Protein AF-A0A3D4QYW0-F1 (afdb_monomer_lite)

Radius of gyration: 26.3 Å; chains: 1; bounding box: 52×34×71 Å

pLDDT: mean 74.13, std 11.83, range [36.09, 90.06]

Foldseek 3Di:
DDDDFDWDCDPPDTHGDPVCPCVVPDPPVPPDPVVVVVVVVVVVVVVVLVVLLVLLVVLQVVQPPVDFRFLVSSCVSSVHDSVVSQVNQVSNVQ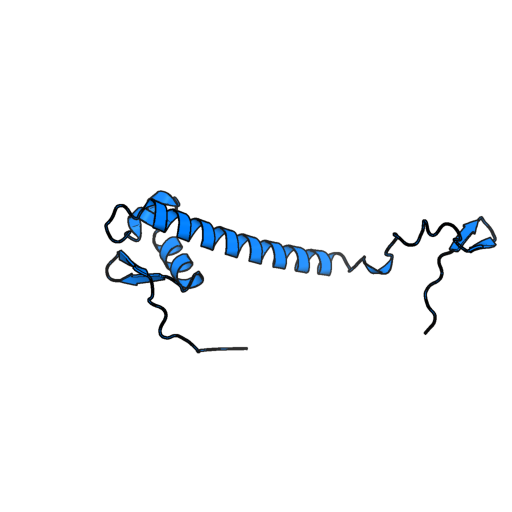WDDDPRGIHGPDPDDDDDDDDD

Structure (mmCIF, N/CA/C/O backbone):
data_AF-A0A3D4QYW0-F1
#
_entry.id   AF-A0A3D4QYW0-F1
#
loop_
_atom_site.group_PDB
_atom_site.id
_atom_site.type_symbol
_atom_site.label_atom_id
_atom_site.label_alt_id
_atom_site.label_comp_id
_atom_site.label_asym_id
_atom_site.label_entity_id
_atom_site.label_seq_id
_atom_site.pdbx_PDB_ins_code
_atom_site.Cartn_x
_atom_site.Cartn_y
_atom_site.Cartn_z
_atom_site.occupancy
_atom_site.B_iso_or_equiv
_atom_site.auth_seq_id
_atom_site.auth_comp_id
_atom_site.auth_asym_id
_atom_site.auth_atom_id
_atom_site.pdbx_PDB_model_num
ATOM 1 N N . LYS A 1 1 ? 34.681 -12.673 -18.145 1.00 64.06 1 LYS A N 1
ATOM 2 C CA . LYS A 1 1 ? 33.303 -12.452 -18.655 1.00 64.06 1 LYS A CA 1
ATOM 3 C C . LYS A 1 1 ? 33.356 -11.238 -19.571 1.00 64.06 1 LYS A C 1
ATOM 5 O O . LYS A 1 1 ? 33.939 -10.248 -19.151 1.00 64.06 1 LYS A O 1
ATOM 10 N N . PHE A 1 2 ? 32.860 -11.339 -20.802 1.00 72.50 2 PHE A N 1
ATOM 11 C CA . PHE A 1 2 ? 32.865 -10.219 -21.749 1.00 72.50 2 PHE A CA 1
ATOM 12 C C . PHE A 1 2 ? 31.660 -9.316 -21.495 1.00 72.50 2 PHE A C 1
ATOM 14 O O . PHE A 1 2 ? 30.598 -9.808 -21.109 1.00 72.50 2 PHE A O 1
ATOM 21 N N 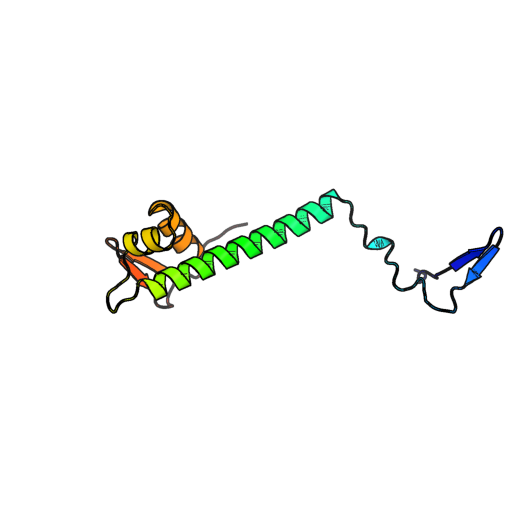. ALA A 1 3 ? 31.844 -8.007 -21.668 1.00 74.38 3 ALA A N 1
ATOM 22 C CA . ALA A 1 3 ? 30.724 -7.081 -21.677 1.00 74.38 3 ALA A CA 1
ATOM 23 C C . ALA A 1 3 ? 29.870 -7.354 -22.929 1.00 74.38 3 ALA A C 1
ATOM 25 O O . ALA A 1 3 ? 30.442 -7.592 -23.996 1.00 74.38 3 ALA A O 1
ATOM 26 N N . PRO A 1 4 ? 28.533 -7.365 -22.813 1.00 79.81 4 PRO A N 1
ATOM 27 C CA . PRO A 1 4 ? 27.668 -7.503 -23.975 1.00 79.81 4 PRO A CA 1
ATOM 28 C C . PRO A 1 4 ? 27.895 -6.324 -24.930 1.00 79.81 4 PRO A C 1
ATOM 30 O O . PRO A 1 4 ? 28.022 -5.180 -24.492 1.00 79.81 4 PRO A O 1
ATOM 33 N N . VAL A 1 5 ? 27.975 -6.621 -26.227 1.00 82.94 5 VAL A N 1
ATOM 34 C CA . VAL A 1 5 ? 28.140 -5.626 -27.292 1.00 82.94 5 VAL A CA 1
ATOM 35 C C . VAL A 1 5 ? 26.855 -5.584 -28.104 1.00 82.94 5 VAL A C 1
ATOM 37 O O . VAL A 1 5 ? 26.335 -6.626 -28.497 1.00 82.94 5 VAL A O 1
ATOM 40 N N . ASN A 1 6 ? 26.358 -4.376 -28.353 1.00 87.38 6 ASN A N 1
ATOM 41 C CA . ASN A 1 6 ? 25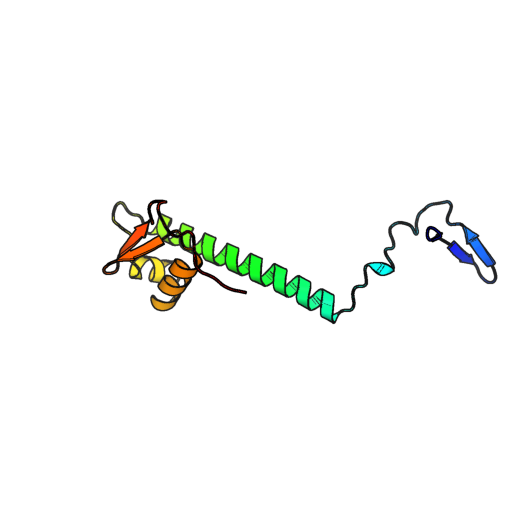.173 -4.159 -29.168 1.00 87.38 6 ASN A CA 1
ATOM 42 C C . ASN A 1 6 ? 25.532 -4.225 -30.656 1.00 87.38 6 ASN A C 1
ATOM 44 O O . ASN A 1 6 ? 26.498 -3.597 -31.096 1.00 87.38 6 ASN A O 1
ATOM 48 N N . LEU A 1 7 ? 24.745 -4.982 -31.420 1.00 89.31 7 LEU A N 1
ATOM 49 C CA . LEU A 1 7 ? 24.944 -5.205 -32.849 1.00 89.31 7 LEU A CA 1
ATOM 50 C C . LEU A 1 7 ? 23.626 -4.976 -33.596 1.00 89.31 7 LEU A C 1
ATOM 52 O O . LEU A 1 7 ? 22.591 -5.518 -33.209 1.00 89.31 7 LEU A O 1
ATOM 56 N N . TRP A 1 8 ? 23.682 -4.223 -34.689 1.00 89.25 8 TRP A N 1
ATOM 57 C CA . TRP A 1 8 ? 22.633 -4.169 -35.698 1.00 89.25 8 TRP A CA 1
ATOM 58 C C . TRP A 1 8 ? 22.718 -5.396 -36.598 1.00 89.25 8 TRP A C 1
ATOM 60 O O . TRP A 1 8 ? 23.800 -5.765 -37.061 1.00 89.25 8 TRP A O 1
ATOM 70 N N . PHE A 1 9 ? 21.572 -6.023 -36.851 1.00 89.25 9 PHE A N 1
ATOM 71 C CA . PHE A 1 9 ? 21.465 -7.105 -37.818 1.00 89.25 9 PHE A CA 1
ATOM 72 C C . PHE A 1 9 ? 21.097 -6.529 -39.186 1.00 89.25 9 PHE A C 1
ATOM 74 O O . PHE A 1 9 ? 19.965 -6.091 -39.386 1.00 89.25 9 PHE A O 1
ATOM 81 N N . ASP A 1 10 ? 22.055 -6.538 -40.109 1.00 88.69 10 ASP A N 1
ATOM 82 C CA . ASP A 1 10 ? 21.883 -6.115 -41.497 1.00 88.69 10 ASP A CA 1
ATOM 83 C C . ASP A 1 10 ? 22.253 -7.293 -42.399 1.00 88.69 10 ASP A C 1
ATOM 85 O O . ASP A 1 10 ? 23.426 -7.546 -42.679 1.00 88.69 10 ASP A O 1
ATOM 89 N N . TYR A 1 11 ? 21.248 -8.105 -42.744 1.00 86.19 11 TYR A N 1
ATOM 90 C CA . TYR A 1 11 ? 21.457 -9.426 -43.334 1.00 86.19 11 TYR A CA 1
ATOM 91 C C . TYR A 1 11 ? 22.446 -9.386 -44.516 1.00 86.19 11 TYR A C 1
ATOM 93 O O . TYR A 1 11 ? 22.244 -8.612 -45.452 1.00 86.19 11 TYR A O 1
ATOM 101 N N . PRO A 1 12 ? 23.458 -10.278 -44.557 1.00 90.06 12 PRO A N 1
ATOM 102 C CA . PRO A 1 12 ? 23.767 -11.366 -43.616 1.00 90.06 12 PRO A CA 1
ATOM 103 C C . PRO A 1 12 ? 24.795 -10.994 -42.523 1.00 90.06 12 PRO A C 1
ATOM 105 O O . PRO A 1 12 ? 25.324 -11.881 -41.849 1.00 90.06 12 PRO A O 1
ATOM 108 N N . VAL A 1 13 ? 25.130 -9.712 -42.369 1.00 89.62 13 VAL A N 1
ATOM 109 C CA . VAL A 1 13 ? 26.230 -9.211 -41.531 1.00 89.62 13 VAL A CA 1
ATOM 110 C C . VAL A 1 13 ? 25.700 -8.581 -40.235 1.00 89.62 13 VAL A C 1
ATOM 112 O O . VAL A 1 13 ? 24.568 -8.117 -40.139 1.00 89.62 13 VAL A O 1
ATOM 115 N N . HIS A 1 14 ? 26.533 -8.590 -39.196 1.00 89.31 14 HIS A N 1
ATOM 116 C CA . HIS A 1 14 ? 26.272 -7.865 -37.955 1.00 89.31 14 HIS A CA 1
ATOM 117 C C . HIS A 1 14 ? 27.206 -6.659 -37.874 1.00 89.31 14 HIS A C 1
ATOM 119 O O . HIS A 1 14 ? 28.418 -6.808 -38.039 1.00 89.31 14 HIS A O 1
ATOM 125 N N . ILE A 1 15 ? 26.646 -5.481 -37.611 1.00 89.75 15 ILE A N 1
ATOM 126 C CA . ILE A 1 15 ? 27.376 -4.210 -37.542 1.00 89.75 15 ILE A CA 1
ATOM 127 C C . ILE A 1 15 ? 27.323 -3.701 -36.102 1.00 89.75 15 ILE A C 1
ATOM 129 O O . ILE A 1 15 ? 26.286 -3.797 -35.454 1.00 89.75 15 ILE A O 1
ATOM 133 N N . ALA A 1 16 ? 28.427 -3.171 -35.575 1.00 88.62 16 ALA A N 1
ATOM 134 C CA . ALA A 1 16 ? 28.441 -2.586 -34.236 1.00 88.62 16 ALA A CA 1
ATOM 135 C C . ALA A 1 16 ? 27.478 -1.395 -34.130 1.00 88.62 16 ALA A C 1
ATOM 137 O O . ALA A 1 16 ? 27.407 -0.556 -35.025 1.00 88.62 16 ALA A O 1
ATOM 138 N N . ASP A 1 17 ? 26.740 -1.310 -33.022 1.00 86.12 17 ASP A N 1
ATOM 139 C CA . ASP A 1 17 ? 25.909 -0.141 -32.740 1.00 86.12 17 ASP A CA 1
ATOM 140 C C . ASP A 1 17 ? 26.768 1.033 -32.247 1.00 86.12 17 ASP A C 1
ATOM 142 O O . ASP A 1 17 ? 27.013 1.196 -31.050 1.00 86.12 17 ASP A O 1
ATOM 146 N N . GLU A 1 18 ? 27.226 1.862 -33.184 1.00 84.31 18 GLU A N 1
ATOM 147 C CA . GLU A 1 18 ? 27.988 3.084 -32.889 1.00 84.31 18 GLU A CA 1
ATOM 148 C C . GLU A 1 18 ? 27.109 4.192 -32.291 1.00 84.31 18 GLU A C 1
ATOM 150 O O . GLU A 1 18 ? 27.571 4.990 -31.475 1.00 84.31 18 GLU A O 1
ATOM 155 N N . SER A 1 19 ? 25.825 4.218 -32.661 1.00 83.75 19 SER A N 1
ATOM 156 C CA . SER A 1 19 ? 24.867 5.228 -32.202 1.00 83.75 19 SER A CA 1
ATOM 157 C C . SER A 1 19 ? 24.493 5.062 -30.727 1.00 83.75 19 SER A C 1
ATOM 159 O O . SER A 1 19 ? 24.134 6.028 -30.054 1.00 83.75 19 SER A O 1
ATOM 161 N N . GLY A 1 20 ? 24.588 3.832 -30.212 1.00 80.31 20 GLY A N 1
ATOM 162 C CA . GLY A 1 20 ? 24.133 3.476 -28.875 1.00 80.31 20 GLY A CA 1
ATOM 163 C C . GLY A 1 20 ? 22.612 3.397 -28.739 1.00 80.31 20 GLY A C 1
ATOM 164 O O . GLY A 1 20 ? 22.135 3.272 -27.614 1.00 80.31 20 GLY A O 1
ATOM 165 N N . ALA A 1 21 ? 21.853 3.449 -29.837 1.00 83.12 21 ALA A N 1
ATOM 166 C CA . ALA A 1 21 ? 20.394 3.374 -29.820 1.00 83.12 21 ALA A CA 1
ATOM 167 C C . ALA A 1 21 ? 19.860 2.049 -29.241 1.00 83.12 21 ALA A C 1
ATOM 169 O O . ALA A 1 21 ? 18.734 2.001 -28.752 1.00 83.12 21 ALA A O 1
ATOM 170 N N . LEU A 1 22 ? 20.666 0.981 -29.233 1.00 78.94 22 LEU A N 1
ATOM 171 C CA . LEU A 1 22 ? 20.302 -0.299 -28.620 1.00 78.94 22 LEU A CA 1
ATOM 172 C C . LEU A 1 22 ? 20.655 -0.378 -27.123 1.00 78.94 22 LEU A C 1
ATOM 174 O O . LEU A 1 22 ? 20.371 -1.389 -26.487 1.00 78.94 22 LEU A O 1
ATOM 178 N N . LYS A 1 23 ? 21.286 0.648 -26.529 1.00 76.81 23 LYS A N 1
ATOM 179 C CA . LYS A 1 23 ? 21.693 0.633 -25.105 1.00 76.81 23 LYS A CA 1
ATOM 180 C C . LYS A 1 23 ? 20.519 0.730 -24.134 1.00 76.81 23 LYS A C 1
ATOM 182 O O . LYS A 1 23 ? 20.610 0.197 -23.031 1.00 76.81 23 LYS A O 1
ATOM 187 N N . ASP A 1 24 ? 19.433 1.377 -24.545 1.00 74.19 24 ASP A N 1
ATOM 188 C CA . ASP A 1 24 ? 18.231 1.533 -23.716 1.00 74.19 24 ASP A CA 1
ATOM 189 C C . ASP A 1 24 ? 17.378 0.256 -23.676 1.00 74.19 24 ASP A C 1
ATOM 191 O O . ASP A 1 24 ? 16.481 0.110 -22.843 1.00 74.19 24 ASP A O 1
ATOM 195 N N . ILE A 1 25 ? 17.667 -0.697 -24.563 1.00 72.62 25 ILE A N 1
ATOM 196 C CA . ILE A 1 25 ? 16.993 -1.986 -24.605 1.00 72.62 25 ILE A CA 1
ATOM 197 C C . ILE A 1 25 ? 17.638 -2.875 -23.541 1.00 72.62 25 ILE A C 1
ATOM 199 O O . ILE A 1 25 ? 18.808 -3.235 -23.627 1.00 72.62 25 ILE A O 1
ATOM 203 N N . GLN A 1 26 ? 16.863 -3.231 -22.520 1.00 68.62 26 GLN A N 1
ATOM 204 C CA . GLN A 1 26 ? 17.267 -4.160 -21.466 1.00 68.62 26 GLN A CA 1
ATOM 205 C C . GLN A 1 26 ? 16.691 -5.557 -21.773 1.00 68.62 26 GLN A C 1
ATOM 207 O O . GLN A 1 26 ? 15.583 -5.860 -21.323 1.00 68.62 26 GLN A O 1
ATOM 212 N N . PRO A 1 27 ? 17.396 -6.429 -22.524 1.00 63.62 27 PRO A N 1
ATOM 213 C CA . PRO A 1 27 ? 16.890 -7.768 -22.846 1.00 63.62 27 PRO A CA 1
ATOM 214 C C . PRO A 1 27 ? 16.728 -8.654 -21.597 1.00 63.62 27 PRO A C 1
ATOM 216 O O . PRO A 1 27 ? 15.857 -9.516 -21.558 1.00 63.62 27 PRO A O 1
ATOM 219 N N . GLU A 1 28 ? 17.513 -8.400 -20.545 1.00 58.62 28 GLU A N 1
ATOM 220 C CA . GLU A 1 28 ? 17.515 -9.180 -19.297 1.00 58.62 28 GLU A CA 1
ATOM 221 C C . GLU A 1 28 ? 16.498 -8.685 -18.246 1.00 58.62 28 GLU A C 1
ATOM 223 O O . GLU A 1 28 ? 16.228 -9.387 -17.270 1.00 58.62 28 GLU A O 1
ATOM 228 N N . ASP A 1 29 ? 15.888 -7.501 -18.416 1.00 58.62 29 ASP A N 1
ATOM 229 C CA . ASP A 1 29 ? 14.858 -7.004 -17.478 1.00 58.62 29 ASP A CA 1
ATOM 230 C C . ASP A 1 29 ? 13.498 -7.692 -17.666 1.00 58.62 29 ASP A C 1
ATOM 232 O O . ASP A 1 29 ? 12.532 -7.460 -16.917 1.00 58.62 29 ASP A O 1
ATOM 236 N N . GLU A 1 30 ? 13.404 -8.619 -18.619 1.00 61.72 30 GLU A N 1
ATOM 237 C CA . GLU A 1 30 ? 12.268 -9.509 -18.743 1.00 61.72 30 GLU A CA 1
ATOM 238 C C . GLU A 1 30 ? 12.317 -10.651 -17.724 1.00 61.72 30 GLU A C 1
ATOM 240 O O . GLU A 1 30 ? 12.244 -11.831 -18.052 1.00 61.72 30 GLU A O 1
ATOM 245 N N . ARG A 1 31 ? 12.355 -10.286 -16.430 1.00 66.19 31 ARG A N 1
ATOM 246 C CA . ARG A 1 31 ? 11.983 -11.212 -15.352 1.00 66.19 31 ARG A CA 1
ATOM 247 C C . ARG A 1 31 ? 10.712 -11.953 -15.773 1.00 66.19 31 ARG A C 1
ATOM 249 O O . ARG A 1 31 ? 9.773 -11.296 -16.246 1.00 66.19 31 ARG A O 1
ATOM 256 N N . PRO A 1 32 ? 10.646 -13.279 -15.594 1.00 72.19 32 PRO A N 1
ATOM 257 C CA . PRO A 1 32 ? 9.534 -14.054 -16.105 1.00 72.19 32 PRO A CA 1
ATOM 258 C C . PRO A 1 32 ? 8.204 -13.517 -15.538 1.00 72.19 32 PRO A C 1
ATOM 260 O O . PRO A 1 32 ? 8.169 -13.058 -14.386 1.00 72.19 32 PRO A O 1
ATOM 263 N N . PRO A 1 33 ? 7.100 -13.543 -16.311 1.00 67.06 33 PRO A N 1
ATOM 264 C CA . PRO A 1 33 ? 5.839 -12.890 -15.941 1.00 67.06 33 PRO A CA 1
ATOM 265 C C . PRO A 1 33 ? 5.327 -13.223 -14.529 1.00 67.06 33 PRO A C 1
ATOM 267 O O . PRO A 1 33 ? 4.814 -12.344 -13.833 1.00 67.06 33 PRO A O 1
ATOM 270 N N . TRP A 1 34 ? 5.542 -14.457 -14.057 1.00 69.38 34 TRP A N 1
ATOM 271 C CA . TRP A 1 34 ? 5.165 -14.898 -12.709 1.00 69.38 34 TRP A CA 1
ATOM 272 C C . TRP A 1 34 ? 5.928 -14.1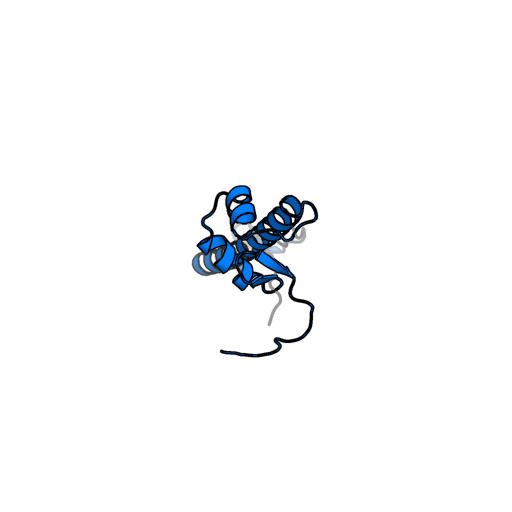58 -11.593 1.00 69.38 34 TRP A C 1
ATOM 274 O O . TRP A 1 34 ? 5.357 -13.839 -10.548 1.00 69.38 34 TRP A O 1
ATOM 284 N N . GLN A 1 35 ? 7.192 -13.795 -11.825 1.00 73.44 35 GLN A N 1
ATOM 285 C CA . GLN A 1 35 ? 8.021 -13.060 -10.868 1.00 73.44 35 GLN A CA 1
ATOM 286 C C . GLN A 1 35 ? 7.706 -11.557 -10.883 1.00 73.44 35 GLN A C 1
ATOM 288 O O . GLN A 1 35 ? 7.685 -10.909 -9.832 1.00 73.44 35 GLN A O 1
ATOM 293 N N . LYS A 1 36 ? 7.381 -11.003 -12.062 1.00 67.62 36 LYS A N 1
ATOM 294 C CA . LYS A 1 36 ? 6.873 -9.625 -12.197 1.00 67.62 36 LYS A CA 1
ATOM 295 C C . LYS A 1 36 ? 5.536 -9.449 -11.469 1.00 67.62 36 LYS A C 1
ATOM 297 O O . LYS A 1 36 ? 5.361 -8.457 -10.760 1.00 67.62 36 LYS A O 1
ATOM 302 N N . GLY A 1 37 ? 4.622 -10.416 -11.591 1.00 65.94 37 GLY A N 1
ATOM 303 C CA . GLY A 1 37 ? 3.336 -10.419 -10.883 1.00 65.94 37 GLY A CA 1
ATOM 304 C C . GLY A 1 37 ? 3.499 -10.435 -9.361 1.00 65.94 37 GLY A C 1
ATOM 305 O O . GLY A 1 37 ? 2.908 -9.607 -8.667 1.00 65.94 37 GLY A O 1
ATOM 306 N N . ALA A 1 38 ? 4.374 -11.299 -8.838 1.00 69.00 38 ALA A N 1
ATOM 307 C CA . ALA A 1 38 ? 4.660 -11.369 -7.404 1.00 69.00 38 ALA A CA 1
ATOM 308 C C . ALA A 1 38 ? 5.256 -10.059 -6.849 1.00 69.00 38 ALA A C 1
ATOM 310 O O . ALA A 1 38 ? 4.832 -9.577 -5.796 1.00 69.00 38 ALA A O 1
ATOM 311 N N . ALA A 1 39 ? 6.193 -9.439 -7.576 1.00 67.75 39 ALA A N 1
ATOM 312 C CA . ALA A 1 39 ? 6.790 -8.165 -7.176 1.00 67.75 39 ALA A CA 1
ATOM 313 C C . ALA A 1 39 ? 5.770 -7.009 -7.180 1.00 67.75 39 ALA A C 1
ATOM 315 O O . ALA A 1 39 ? 5.716 -6.231 -6.223 1.00 67.75 39 ALA A O 1
ATOM 316 N N . LYS A 1 40 ? 4.920 -6.924 -8.215 1.00 65.56 40 LYS A N 1
ATOM 317 C CA . LYS A 1 40 ? 3.837 -5.926 -8.294 1.00 65.56 40 LYS A CA 1
ATOM 318 C C . LYS A 1 40 ? 2.804 -6.120 -7.182 1.00 65.56 40 LYS A C 1
ATOM 320 O O . LYS A 1 40 ? 2.429 -5.143 -6.536 1.00 65.56 40 LYS A O 1
ATOM 325 N N . ASN A 1 41 ? 2.413 -7.362 -6.894 1.00 66.06 41 ASN A N 1
ATOM 326 C CA . ASN A 1 41 ? 1.491 -7.672 -5.800 1.00 66.06 41 ASN A CA 1
ATOM 327 C C . ASN A 1 41 ? 2.072 -7.297 -4.435 1.00 66.06 41 ASN A C 1
ATOM 329 O O . ASN A 1 41 ? 1.364 -6.714 -3.618 1.00 66.06 41 ASN A O 1
ATOM 333 N N . LYS A 1 42 ? 3.364 -7.557 -4.195 1.00 69.62 42 LYS A N 1
ATOM 334 C CA . LYS A 1 42 ? 4.030 -7.174 -2.941 1.00 69.62 42 LYS A CA 1
ATOM 335 C C . LYS A 1 42 ? 4.079 -5.655 -2.754 1.00 69.62 42 LYS A C 1
ATOM 337 O O . LYS A 1 42 ? 3.819 -5.179 -1.650 1.00 69.62 42 LYS A O 1
ATOM 342 N N . LYS A 1 43 ? 4.361 -4.898 -3.821 1.00 68.19 43 LYS A N 1
ATOM 343 C CA . LYS A 1 43 ? 4.323 -3.425 -3.797 1.00 68.19 43 LYS A CA 1
ATOM 344 C C . LYS A 1 43 ? 2.904 -2.923 -3.508 1.00 68.19 43 LYS A C 1
ATOM 346 O O . LYS A 1 43 ? 2.692 -2.228 -2.525 1.00 68.19 43 LYS A O 1
ATOM 351 N N . SER A 1 44 ? 1.924 -3.430 -4.249 1.00 72.25 44 SER A N 1
ATOM 352 C CA . SER A 1 44 ? 0.512 -3.088 -4.074 1.00 72.25 44 SER A CA 1
ATOM 353 C C . SER A 1 44 ? -0.041 -3.464 -2.688 1.00 72.25 44 SER A C 1
ATOM 355 O O . SER A 1 44 ? -0.885 -2.761 -2.141 1.00 72.25 44 SER A O 1
ATOM 357 N N . ALA A 1 45 ? 0.432 -4.550 -2.072 1.00 71.00 45 ALA A N 1
ATOM 358 C CA . ALA A 1 45 ? 0.059 -4.912 -0.705 1.00 71.00 45 ALA A CA 1
ATOM 359 C C . ALA A 1 45 ? 0.642 -3.945 0.337 1.00 71.00 45 ALA A C 1
ATOM 361 O O . ALA A 1 45 ? -0.036 -3.625 1.313 1.00 71.00 45 ALA A O 1
ATOM 362 N N . LYS A 1 46 ? 1.879 -3.472 0.136 1.00 75.25 46 LYS A N 1
ATOM 363 C CA . LYS A 1 46 ? 2.507 -2.465 1.001 1.00 75.25 46 LYS A CA 1
ATOM 364 C C . LYS A 1 46 ? 1.797 -1.116 0.884 1.00 75.25 46 LYS A C 1
ATOM 366 O O . LYS A 1 46 ? 1.518 -0.506 1.911 1.00 75.25 46 LYS A O 1
ATOM 371 N N . ASP A 1 47 ? 1.454 -0.710 -0.334 1.00 77.62 47 ASP A N 1
ATOM 372 C CA . ASP A 1 47 ? 0.765 0.557 -0.596 1.00 77.62 47 ASP A CA 1
ATOM 373 C C . ASP A 1 47 ? -0.627 0.558 0.058 1.00 77.62 47 ASP A C 1
ATOM 375 O O . ASP A 1 47 ? -0.927 1.435 0.862 1.00 77.62 47 ASP A O 1
ATOM 379 N N . ARG A 1 48 ? -1.409 -0.522 -0.111 1.00 78.81 48 ARG A N 1
ATOM 380 C CA . ARG A 1 48 ? -2.701 -0.685 0.588 1.00 78.81 48 ARG A CA 1
ATOM 381 C C . ARG A 1 48 ? -2.574 -0.665 2.113 1.00 78.81 48 ARG A C 1
ATOM 383 O O . ARG A 1 48 ? -3.487 -0.214 2.796 1.00 78.81 48 ARG A O 1
ATOM 390 N N . LYS A 1 49 ? -1.480 -1.190 2.677 1.00 79.44 49 LYS A N 1
ATOM 391 C CA . LYS A 1 49 ? -1.226 -1.111 4.127 1.00 79.44 49 LYS A CA 1
ATOM 392 C C . LYS A 1 49 ? -0.957 0.323 4.573 1.00 79.44 49 LYS A C 1
ATOM 394 O O . LYS A 1 49 ? -1.450 0.715 5.623 1.00 79.44 49 LYS A O 1
ATOM 399 N N . ALA A 1 50 ? -0.193 1.085 3.794 1.00 79.38 50 ALA A N 1
ATOM 400 C CA . ALA A 1 50 ? 0.079 2.488 4.083 1.00 79.38 50 ALA A CA 1
ATOM 401 C C . ALA A 1 50 ? -1.200 3.335 3.995 1.00 79.38 50 ALA A C 1
ATOM 403 O O . ALA A 1 50 ? -1.492 4.074 4.928 1.00 79.38 50 ALA A O 1
ATOM 404 N N . GLU A 1 51 ? -2.008 3.143 2.949 1.00 81.69 51 GLU A N 1
ATOM 405 C CA . GLU A 1 51 ? -3.302 3.820 2.780 1.00 81.69 51 GLU A CA 1
ATOM 406 C C . GLU A 1 51 ? -4.245 3.550 3.958 1.00 81.69 51 GLU A C 1
ATOM 408 O O . GLU A 1 51 ? -4.834 4.478 4.504 1.00 81.69 51 GLU A O 1
ATOM 413 N N . ARG A 1 52 ? -4.343 2.295 4.424 1.00 81.06 52 ARG A N 1
ATOM 414 C CA . ARG A 1 52 ? -5.168 1.958 5.598 1.00 81.06 52 ARG A CA 1
ATOM 415 C C . ARG A 1 52 ? -4.693 2.632 6.883 1.00 81.06 52 ARG A C 1
ATOM 417 O O . ARG A 1 52 ? -5.528 2.944 7.726 1.00 81.06 52 ARG A O 1
ATOM 424 N N . LYS A 1 53 ? -3.379 2.809 7.051 1.00 80.31 53 LYS A N 1
ATOM 425 C CA . LYS A 1 53 ? -2.803 3.499 8.215 1.00 80.31 53 LYS A CA 1
ATOM 426 C C . LYS A 1 53 ? -3.088 4.996 8.161 1.00 80.31 53 LYS A C 1
ATOM 428 O O . LYS A 1 53 ? -3.547 5.533 9.158 1.00 80.31 53 LYS A O 1
ATOM 433 N N . ALA A 1 54 ? -2.897 5.618 6.999 1.00 82.62 54 ALA A N 1
ATOM 434 C CA . ALA A 1 54 ? -3.207 7.030 6.790 1.00 82.62 54 ALA A CA 1
ATOM 435 C C . ALA A 1 54 ? -4.701 7.322 7.010 1.00 82.62 54 ALA A C 1
ATOM 437 O O . ALA A 1 54 ? -5.041 8.228 7.759 1.00 82.62 54 ALA A O 1
ATOM 438 N N . ALA A 1 55 ? -5.590 6.489 6.457 1.00 83.75 55 ALA A N 1
ATOM 439 C CA . ALA A 1 55 ? -7.032 6.635 6.651 1.00 83.75 55 ALA A CA 1
ATOM 440 C C . ALA A 1 55 ? -7.452 6.488 8.127 1.00 83.75 55 ALA A C 1
ATOM 442 O O . ALA A 1 55 ? -8.398 7.130 8.569 1.00 83.75 55 ALA A O 1
ATOM 443 N N . LEU A 1 56 ? -6.763 5.638 8.901 1.00 81.12 56 LEU A N 1
ATOM 444 C CA . LEU A 1 56 ? -7.009 5.517 10.339 1.00 81.12 56 LEU A CA 1
ATOM 445 C C . LEU A 1 56 ? -6.572 6.781 11.093 1.00 81.12 56 LEU A C 1
ATOM 447 O O . LEU A 1 56 ? -7.304 7.237 11.963 1.00 81.12 56 LEU A O 1
ATOM 451 N N . GLU A 1 57 ? -5.403 7.336 10.772 1.00 81.19 57 GLU A N 1
ATOM 452 C CA . GLU A 1 57 ? -4.906 8.577 11.383 1.00 81.19 57 GLU A CA 1
ATOM 453 C C . GLU A 1 57 ? -5.837 9.759 11.093 1.00 81.19 57 GLU A C 1
ATOM 455 O O . GLU A 1 57 ? -6.217 10.468 12.021 1.00 81.19 57 GLU A O 1
ATOM 460 N N . GLU A 1 58 ? -6.272 9.906 9.839 1.00 84.19 58 GLU A N 1
ATOM 461 C CA . GLU A 1 58 ? -7.228 10.935 9.417 1.00 84.19 58 GLU A CA 1
ATOM 462 C C . GLU A 1 58 ? -8.570 10.795 10.144 1.00 84.19 58 GLU A C 1
ATOM 464 O O . GLU A 1 58 ? -9.111 11.777 10.641 1.00 84.19 58 GLU A O 1
ATOM 469 N N . ALA A 1 59 ? -9.084 9.570 10.280 1.00 82.50 59 ALA A N 1
ATOM 470 C CA . ALA A 1 59 ? -10.325 9.325 11.008 1.00 82.50 59 ALA A CA 1
ATOM 471 C C . ALA A 1 59 ? -10.205 9.647 12.504 1.00 82.50 59 ALA A C 1
ATOM 473 O O . ALA A 1 59 ? -11.142 10.181 13.098 1.00 82.50 59 ALA A O 1
ATOM 474 N N . ILE A 1 60 ? -9.059 9.338 13.118 1.00 78.69 60 ILE A N 1
ATOM 475 C CA . ILE A 1 60 ? -8.778 9.667 14.521 1.00 78.69 60 ILE A CA 1
ATOM 476 C C . ILE A 1 60 ? -8.679 11.184 14.700 1.00 78.69 60 ILE A C 1
ATOM 478 O O . ILE A 1 60 ? -9.239 11.709 15.657 1.00 78.69 60 ILE A O 1
ATOM 482 N N . GLU A 1 61 ? -8.007 11.893 13.792 1.00 79.44 61 GLU A N 1
ATOM 483 C CA . GLU A 1 61 ? -7.897 13.356 13.826 1.00 79.44 61 GLU A CA 1
ATOM 484 C C . GLU A 1 61 ? -9.253 14.032 13.587 1.00 79.44 61 GLU A C 1
ATOM 486 O O . GLU A 1 61 ? -9.634 14.922 14.344 1.00 79.44 61 GLU A O 1
ATOM 491 N N . GLY A 1 62 ? -10.021 13.556 12.606 1.00 76.94 62 GLY A N 1
ATOM 492 C CA . GLY A 1 62 ? -11.361 14.053 12.298 1.00 76.94 62 GLY A CA 1
ATOM 493 C C . GLY A 1 62 ? -12.399 13.758 13.382 1.00 76.94 62 GLY A C 1
ATOM 494 O O . GLY A 1 62 ? -13.380 14.486 13.480 1.00 76.94 62 GLY A O 1
ATOM 495 N N . SER A 1 63 ? -12.178 12.731 14.208 1.00 75.25 63 SER A N 1
ATOM 496 C CA . SER A 1 63 ? -13.037 12.398 15.357 1.00 75.25 63 SER A CA 1
ATOM 497 C C . SER A 1 63 ? -12.554 13.031 16.669 1.00 75.25 63 SER A C 1
ATOM 499 O O . SER A 1 63 ? -13.239 12.941 17.686 1.00 75.25 63 SER A O 1
ATOM 501 N N . ASN A 1 64 ? -11.383 13.675 16.678 1.00 70.00 64 ASN A N 1
ATOM 502 C CA . ASN A 1 64 ? -10.816 14.310 17.863 1.00 70.00 64 ASN A CA 1
ATOM 503 C C . ASN A 1 64 ? -11.394 15.722 18.050 1.00 70.00 64 ASN A C 1
ATOM 505 O O . ASN A 1 64 ? -10.745 16.728 17.764 1.00 70.00 64 ASN A O 1
ATOM 509 N N . PHE A 1 65 ? -12.622 15.803 18.562 1.00 67.00 65 PHE A N 1
ATOM 510 C CA . PHE A 1 65 ? -13.306 17.066 18.878 1.00 67.00 65 PHE A CA 1
ATOM 511 C C . PHE A 1 65 ? -12.989 17.596 20.293 1.00 67.00 65 PHE A C 1
ATOM 513 O O . PHE A 1 65 ? -13.811 18.267 20.911 1.00 67.00 65 PHE A O 1
ATOM 520 N N . GLY A 1 66 ? -11.795 17.303 20.822 1.00 60.66 66 GLY A N 1
ATOM 521 C CA . GLY A 1 66 ? -11.382 17.689 22.179 1.00 60.66 66 GLY A CA 1
ATOM 522 C C . GLY A 1 66 ? -11.686 16.646 23.263 1.00 60.66 66 GLY A C 1
ATOM 523 O O . GLY A 1 66 ? -11.246 16.817 24.398 1.00 60.66 66 GLY A O 1
ATOM 524 N N . GLU A 1 67 ? -12.361 15.551 22.904 1.00 62.53 67 GLU A N 1
ATOM 525 C CA . GLU A 1 67 ? -12.540 14.342 23.716 1.00 62.53 67 GLU A CA 1
ATOM 526 C C . GLU A 1 67 ? -11.848 13.142 23.047 1.00 62.53 67 GLU A C 1
ATOM 528 O O . GLU A 1 67 ? -11.532 13.172 21.856 1.00 62.53 67 GLU A O 1
ATOM 533 N N . MET A 1 68 ? -11.570 12.085 23.819 1.00 65.12 68 MET A N 1
ATOM 534 C CA . MET A 1 68 ? -10.933 10.870 23.300 1.00 65.12 68 MET A CA 1
ATOM 535 C C . MET A 1 68 ? -11.832 10.226 22.229 1.00 65.12 68 MET A C 1
ATOM 537 O O . MET A 1 68 ? -12.977 9.905 22.540 1.00 65.12 68 MET A O 1
ATOM 541 N N . PRO A 1 69 ? -11.343 10.004 20.992 1.00 75.25 69 PRO A N 1
ATOM 542 C CA . PRO A 1 69 ? -12.171 9.449 19.928 1.00 75.25 69 PRO A CA 1
ATOM 543 C C . PRO A 1 69 ? -12.584 8.014 20.272 1.00 75.25 69 PRO A C 1
ATOM 545 O O . PRO A 1 69 ? -11.736 7.178 20.610 1.00 75.25 69 PRO A O 1
ATOM 548 N N . THR A 1 70 ? -13.881 7.711 20.187 1.00 80.56 70 THR A N 1
ATOM 549 C CA . THR A 1 70 ? -14.369 6.351 20.435 1.00 80.56 70 THR A CA 1
ATOM 550 C C . THR A 1 70 ? -14.118 5.455 19.220 1.00 80.56 70 THR A C 1
ATOM 552 O O . THR A 1 70 ? -14.018 5.906 18.075 1.00 80.56 70 THR A O 1
ATOM 555 N N . VAL A 1 71 ? -14.064 4.138 19.441 1.00 79.56 71 VAL A N 1
ATOM 556 C CA . VAL A 1 71 ? -13.984 3.154 18.342 1.00 79.56 71 VAL A CA 1
ATOM 557 C C . VAL A 1 71 ? -15.196 3.260 17.407 1.00 79.56 71 VAL A C 1
ATOM 559 O O . VAL A 1 71 ? -15.084 2.949 16.220 1.00 79.56 71 VAL A O 1
ATOM 562 N N . LYS A 1 72 ? -16.342 3.704 17.934 1.00 81.44 72 LYS A N 1
ATOM 563 C CA . LYS A 1 72 ? -17.585 3.858 17.183 1.00 81.44 72 LYS A CA 1
ATOM 564 C C . LYS A 1 72 ? -17.542 5.072 16.253 1.00 81.44 72 LYS A C 1
ATOM 566 O O . LYS A 1 72 ? -17.874 4.920 15.084 1.00 81.44 72 LYS A O 1
ATOM 571 N N . ASP A 1 73 ? -17.049 6.214 16.722 1.00 80.25 73 ASP A N 1
ATOM 572 C CA . ASP A 1 73 ? -16.948 7.428 15.895 1.00 80.25 73 ASP A CA 1
ATOM 573 C C . ASP A 1 73 ? -15.990 7.212 14.718 1.00 80.25 73 ASP A C 1
ATOM 575 O O . ASP A 1 73 ? -16.303 7.516 13.568 1.00 80.25 73 ASP A O 1
ATOM 579 N N . VAL A 1 74 ? -14.854 6.558 14.980 1.00 82.06 74 VAL A N 1
ATOM 580 C CA . VAL A 1 74 ? -13.887 6.197 13.935 1.00 82.06 74 VAL A CA 1
ATOM 581 C C . VAL A 1 74 ? -14.474 5.172 12.954 1.00 82.06 74 VAL A C 1
ATOM 583 O O . VAL A 1 74 ? -14.194 5.230 11.755 1.00 82.06 74 VAL A O 1
ATOM 586 N N . ALA A 1 75 ? -15.308 4.244 13.429 1.00 84.38 75 ALA A N 1
ATOM 587 C CA . ALA A 1 75 ? -16.019 3.290 12.578 1.00 84.38 75 ALA A CA 1
ATOM 588 C C . ALA A 1 75 ? -17.046 3.981 11.666 1.00 84.38 75 ALA A C 1
ATOM 590 O O . ALA A 1 75 ? -17.112 3.654 10.478 1.00 84.38 75 ALA A O 1
ATOM 591 N N . GLU A 1 76 ? -17.793 4.953 12.196 1.00 84.06 76 GLU A N 1
ATOM 592 C CA . GLU A 1 76 ? -18.748 5.771 11.442 1.00 84.06 76 GLU A CA 1
ATOM 593 C C . GLU A 1 76 ? -18.039 6.650 10.403 1.00 84.06 76 GLU A C 1
ATOM 595 O O . GLU A 1 76 ? -18.462 6.677 9.247 1.00 84.06 76 GLU A O 1
ATOM 600 N N . TYR A 1 77 ? -16.908 7.269 10.760 1.00 84.44 77 TYR A N 1
ATOM 601 C CA . TYR A 1 77 ? -16.103 8.077 9.838 1.00 84.44 77 TYR A CA 1
ATOM 602 C C . TYR A 1 77 ? -15.551 7.253 8.666 1.00 84.44 77 TYR A C 1
ATOM 604 O O . TYR A 1 77 ? -15.616 7.660 7.507 1.00 84.44 77 TYR A O 1
ATOM 612 N N . LEU A 1 78 ? -15.017 6.062 8.953 1.00 83.19 78 LEU A N 1
ATOM 613 C CA . LEU A 1 78 ? -14.439 5.174 7.938 1.00 83.19 78 LEU A CA 1
ATOM 614 C C . LEU A 1 78 ? -15.492 4.346 7.183 1.00 83.19 78 LEU A C 1
ATOM 616 O O . LEU A 1 78 ? -15.145 3.700 6.191 1.00 83.19 78 LEU A O 1
ATOM 620 N N . GLY A 1 79 ? -16.741 4.301 7.657 1.00 84.38 79 GLY A N 1
ATOM 621 C CA . GLY A 1 79 ? -17.794 3.438 7.115 1.00 84.38 79 GLY A CA 1
ATOM 622 C C . GLY A 1 79 ? -17.485 1.940 7.245 1.00 84.38 79 GLY A C 1
ATOM 623 O O . GLY A 1 79 ? -17.855 1.145 6.380 1.00 84.38 79 GLY A O 1
ATOM 624 N N . VAL A 1 80 ? -16.756 1.537 8.291 1.00 85.50 80 VAL A N 1
ATOM 625 C CA . VAL A 1 80 ? -16.328 0.144 8.520 1.00 85.50 80 VAL A CA 1
ATOM 626 C C . VAL A 1 80 ? -16.839 -0.378 9.856 1.00 85.50 80 VAL A C 1
ATOM 628 O O . VAL A 1 80 ? -17.247 0.381 10.723 1.00 85.50 80 VAL A O 1
ATOM 631 N N . SER A 1 81 ? -16.804 -1.696 10.059 1.00 85.56 81 SER A N 1
ATOM 632 C CA . SER A 1 81 ? -17.193 -2.273 11.347 1.00 85.56 81 SER A CA 1
ATOM 633 C C . SER A 1 81 ? -16.183 -1.946 12.450 1.00 85.56 81 SER A C 1
ATOM 635 O O . SER A 1 81 ? -14.977 -1.897 12.202 1.00 85.56 81 SER A O 1
ATOM 637 N N . GLU A 1 82 ? -16.651 -1.846 13.697 1.00 84.06 82 GLU A N 1
ATOM 638 C CA . GLU A 1 82 ? -15.787 -1.647 14.873 1.00 84.06 82 GLU A CA 1
ATOM 639 C C . GLU A 1 82 ? -14.661 -2.684 14.956 1.00 84.06 82 GLU A C 1
ATOM 641 O O . GLU A 1 82 ? -13.527 -2.366 15.301 1.00 84.06 82 GLU A O 1
ATOM 646 N N . ARG A 1 83 ? -14.955 -3.939 14.592 1.00 84.25 83 ARG A N 1
ATOM 647 C CA . ARG A 1 83 ? -13.951 -5.006 14.519 1.00 84.25 83 ARG A CA 1
ATOM 648 C C . ARG A 1 83 ? -12.819 -4.645 13.555 1.00 84.25 83 ARG A C 1
ATOM 650 O O . ARG A 1 83 ? -11.656 -4.825 13.893 1.00 84.25 83 ARG A O 1
ATOM 657 N N . THR A 1 84 ? -13.161 -4.107 12.386 1.00 83.94 84 THR A N 1
ATOM 658 C CA . THR A 1 84 ? -12.181 -3.683 11.378 1.00 83.94 84 THR A CA 1
ATOM 659 C C . THR A 1 84 ? -11.335 -2.519 11.886 1.00 83.94 84 THR A C 1
ATOM 661 O O . THR A 1 84 ? -10.137 -2.479 11.615 1.00 83.94 84 THR A O 1
ATOM 664 N N . VAL A 1 85 ? -11.928 -1.592 12.645 1.00 82.38 85 VAL A N 1
ATOM 665 C CA . VAL A 1 85 ? -11.186 -0.502 13.296 1.00 82.38 85 VAL A CA 1
ATOM 666 C C . VAL A 1 85 ? -10.197 -1.062 14.318 1.00 82.38 85 VAL A C 1
ATOM 668 O O . VAL A 1 85 ? -9.016 -0.733 14.252 1.00 82.38 85 VAL A O 1
ATOM 671 N N . ARG A 1 86 ? -10.630 -1.981 15.192 1.00 81.75 86 ARG A N 1
ATOM 672 C CA . ARG A 1 86 ? -9.753 -2.640 16.181 1.00 81.75 86 ARG A CA 1
ATOM 673 C C . ARG A 1 86 ? -8.598 -3.396 15.515 1.00 81.75 86 ARG A C 1
ATOM 675 O O . ARG A 1 86 ? -7.452 -3.267 15.943 1.00 81.75 86 ARG A O 1
ATOM 682 N N . ASP A 1 87 ? -8.876 -4.127 14.436 1.00 83.75 87 ASP A N 1
ATOM 683 C CA . ASP A 1 87 ? -7.850 -4.845 13.671 1.00 83.75 87 ASP A CA 1
ATOM 684 C C . ASP A 1 87 ? -6.840 -3.874 13.022 1.00 83.75 87 ASP A C 1
ATOM 686 O O . ASP A 1 87 ? -5.633 -4.124 13.045 1.00 83.75 87 ASP A O 1
ATOM 690 N N . ARG A 1 88 ? -7.305 -2.730 12.495 1.00 82.69 88 ARG A N 1
ATOM 691 C CA . ARG A 1 88 ? -6.439 -1.682 11.917 1.00 82.69 88 ARG A CA 1
ATOM 692 C C . ARG A 1 88 ? -5.605 -0.956 12.973 1.00 82.69 88 ARG A C 1
ATOM 694 O O . ARG A 1 88 ? -4.434 -0.692 12.715 1.00 82.69 88 ARG A O 1
ATOM 701 N N . ILE A 1 89 ? -6.169 -0.683 14.150 1.00 83.25 89 ILE A N 1
ATOM 702 C CA . ILE A 1 89 ? -5.457 -0.117 15.309 1.00 83.25 89 ILE A CA 1
ATOM 703 C C . ILE A 1 89 ? -4.302 -1.044 15.713 1.00 83.25 89 ILE A C 1
ATOM 705 O O . ILE A 1 89 ? -3.158 -0.599 15.825 1.00 83.25 89 ILE A O 1
ATOM 709 N N . LYS A 1 90 ? -4.567 -2.355 15.797 1.00 81.56 90 LYS A N 1
ATOM 710 C CA . LYS A 1 90 ? -3.543 -3.371 16.078 1.00 81.56 90 LYS A CA 1
ATOM 711 C C . LYS A 1 90 ? -2.473 -3.468 14.976 1.00 81.56 90 LYS A C 1
ATOM 713 O O . LYS A 1 90 ? -1.307 -3.681 15.289 1.00 81.56 90 LYS A O 1
ATOM 718 N N . GLU A 1 91 ? -2.836 -3.298 13.697 1.00 77.88 91 GLU A N 1
ATOM 719 C CA . GLU A 1 91 ? -1.880 -3.249 12.566 1.00 77.88 91 GLU A CA 1
ATOM 720 C C . GLU A 1 91 ? -1.035 -1.952 12.553 1.00 77.88 91 GLU A C 1
ATOM 722 O O . GLU A 1 91 ? 0.096 -1.933 12.043 1.00 77.88 91 GLU A O 1
ATOM 727 N N . HIS A 1 92 ? -1.576 -0.851 13.083 1.00 75.69 92 HIS A N 1
ATOM 728 C CA . HIS A 1 92 ? -0.887 0.436 13.177 1.00 75.69 92 HIS A CA 1
ATOM 729 C C . HIS A 1 92 ? 0.151 0.441 14.305 1.00 75.69 92 HIS A C 1
ATOM 731 O O . HIS A 1 92 ? 1.296 0.820 14.053 1.00 75.69 92 HIS A O 1
ATOM 737 N N . GLY A 1 93 ? -0.216 -0.056 15.492 1.00 74.75 93 GLY A N 1
ATOM 738 C CA . GLY A 1 93 ? 0.668 -0.195 16.657 1.00 74.75 93 GLY A CA 1
ATOM 739 C C . GLY A 1 93 ? 0.945 1.106 17.426 1.00 74.75 93 GLY A C 1
ATOM 740 O O . GLY A 1 93 ? 1.599 1.064 18.463 1.00 74.75 93 GLY A O 1
ATOM 741 N N . GLY A 1 94 ? 0.456 2.257 16.945 1.00 74.00 94 GLY A N 1
ATOM 742 C CA . GLY A 1 94 ? 0.566 3.556 17.626 1.00 74.00 94 GLY A CA 1
ATOM 743 C C . GLY A 1 94 ? -0.612 3.906 18.543 1.00 74.00 94 GLY A C 1
ATOM 744 O O . GLY A 1 94 ? -0.556 4.905 19.262 1.00 74.00 94 GLY A O 1
ATOM 745 N N . TYR A 1 95 ? -1.667 3.094 18.527 1.00 76.69 95 TYR A N 1
ATOM 746 C CA . TYR A 1 95 ? -2.907 3.319 19.262 1.00 76.69 95 TYR A CA 1
ATOM 747 C C . TYR A 1 95 ? -3.334 2.023 19.956 1.00 76.69 95 TYR A C 1
ATOM 749 O O . TYR A 1 95 ? -3.134 0.937 19.413 1.00 76.69 95 TYR A O 1
ATOM 757 N N . ASP A 1 96 ? -3.927 2.152 21.135 1.00 75.00 96 ASP A N 1
ATOM 758 C CA . ASP A 1 96 ? -4.651 1.092 21.832 1.00 75.00 96 ASP A CA 1
ATOM 759 C C . ASP A 1 96 ? -6.116 1.497 21.988 1.00 75.00 96 ASP A C 1
ATOM 761 O O . ASP A 1 96 ? -6.488 2.653 21.782 1.00 75.00 96 ASP A O 1
ATOM 765 N N . PHE A 1 97 ? -6.954 0.533 22.348 1.00 73.62 97 PHE A N 1
ATOM 766 C CA . PHE A 1 97 ? -8.327 0.785 22.753 1.00 73.62 97 PHE A CA 1
ATOM 767 C C . PHE A 1 97 ? -8.498 0.350 24.210 1.00 73.62 97 PHE A C 1
ATOM 769 O O . PHE A 1 97 ? -8.120 -0.764 24.570 1.00 73.62 97 PHE A O 1
ATOM 776 N N . GLU A 1 98 ? -9.077 1.212 25.034 1.00 72.00 98 GLU A N 1
ATOM 777 C CA . GLU A 1 98 ? -9.381 0.936 26.439 1.00 72.00 98 GLU A CA 1
ATOM 778 C C . GLU A 1 98 ? -10.807 1.434 26.706 1.00 72.00 98 GLU A C 1
ATOM 780 O O . GLU A 1 98 ? -11.154 2.555 26.333 1.00 72.00 98 GLU A O 1
ATOM 785 N N . ASP A 1 99 ? -11.675 0.555 27.217 1.00 63.56 99 ASP A N 1
ATOM 786 C CA . ASP A 1 99 ? -13.090 0.844 27.523 1.00 63.56 99 ASP A CA 1
ATOM 787 C C . ASP A 1 99 ? -13.890 1.569 26.413 1.00 63.56 99 ASP A C 1
ATOM 789 O O . ASP A 1 99 ? -14.785 2.369 26.672 1.00 63.56 99 ASP A O 1
ATOM 793 N N . GLY A 1 100 ? -13.594 1.266 25.142 1.00 68.00 100 GLY A N 1
ATOM 794 C CA . GLY A 1 100 ? -14.302 1.822 23.977 1.00 68.00 100 GLY A CA 1
ATOM 795 C C . GLY A 1 100 ? -13.710 3.116 23.410 1.00 68.00 100 GLY A C 1
ATOM 796 O O . GLY A 1 100 ? -14.129 3.542 22.330 1.00 68.00 100 GLY A O 1
ATOM 797 N N . ASN A 1 101 ? -12.688 3.674 24.062 1.00 74.50 101 ASN A N 1
ATOM 798 C CA . ASN A 1 101 ? -11.963 4.864 23.623 1.00 74.50 101 ASN A CA 1
ATOM 799 C C . ASN A 1 101 ? -10.597 4.505 23.035 1.00 74.50 101 ASN A C 1
ATOM 801 O O . ASN A 1 101 ? -9.959 3.540 23.457 1.00 74.50 101 ASN A O 1
ATOM 805 N N . ILE A 1 102 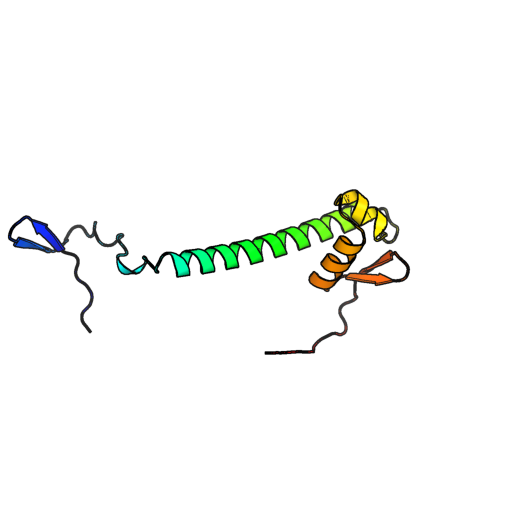? -10.140 5.285 22.055 1.00 75.00 102 ILE A N 1
ATOM 806 C CA . ILE A 1 102 ? -8.831 5.110 21.424 1.00 75.00 102 ILE A CA 1
ATOM 807 C C . ILE A 1 102 ? -7.798 5.943 22.189 1.00 75.00 102 ILE A C 1
ATOM 809 O O . ILE A 1 102 ? -7.825 7.174 22.175 1.00 75.00 102 ILE A O 1
ATOM 813 N N . CYS A 1 103 ? -6.853 5.260 22.831 1.00 70.06 103 CYS A N 1
ATOM 814 C CA . CYS A 1 103 ? -5.730 5.864 23.537 1.00 70.06 103 CYS A CA 1
ATOM 815 C C . CYS A 1 103 ? -4.491 5.856 22.639 1.00 70.06 103 CYS A C 1
ATOM 817 O O . CYS A 1 103 ? -4.124 4.835 22.055 1.00 70.06 103 CYS A O 1
ATOM 819 N N . LYS A 1 104 ? -3.789 6.989 22.539 1.00 72.88 104 LYS A N 1
ATOM 820 C CA . LYS A 1 104 ? -2.480 7.021 21.879 1.00 72.88 104 LYS A CA 1
ATOM 821 C C . LYS A 1 104 ? -1.467 6.334 22.790 1.00 72.88 104 LYS A C 1
ATOM 823 O O . LYS A 1 104 ? -1.243 6.800 23.906 1.00 72.88 104 LYS A O 1
ATOM 828 N N . LYS A 1 105 ? -0.826 5.265 22.312 1.00 69.75 105 LYS A N 1
ATOM 829 C CA . LYS A 1 105 ? 0.260 4.620 23.057 1.00 69.75 105 LYS A CA 1
ATOM 830 C C . LYS A 1 105 ? 1.400 5.630 23.199 1.00 69.75 105 LYS A C 1
ATOM 832 O O . LYS A 1 105 ? 2.034 6.017 22.213 1.00 69.75 105 LYS A O 1
ATOM 837 N N . SER A 1 106 ? 1.653 6.107 24.416 1.00 49.19 106 SER A N 1
ATOM 838 C CA . SER A 1 106 ? 2.883 6.836 24.720 1.00 49.19 106 SER A CA 1
ATOM 839 C C . SER A 1 106 ? 4.050 5.896 24.445 1.00 49.19 106 SER A C 1
ATOM 841 O O . SER A 1 106 ? 4.025 4.761 24.907 1.00 49.19 106 SER A O 1
ATOM 843 N N . LYS A 1 107 ? 5.042 6.348 23.667 1.00 48.66 107 LYS A N 1
ATOM 844 C CA . LYS A 1 107 ? 6.241 5.578 23.310 1.00 48.66 107 LYS A CA 1
ATOM 845 C C . LYS A 1 107 ? 7.009 5.151 24.567 1.00 48.66 107 LYS A C 1
ATOM 847 O O . LYS A 1 107 ? 7.956 5.820 24.962 1.00 48.66 107 LYS A O 1
ATOM 852 N N . ASN A 1 108 ? 6.611 4.049 25.177 1.00 48.78 108 ASN A N 1
ATOM 853 C CA . ASN A 1 108 ? 7.470 3.225 25.998 1.00 48.78 108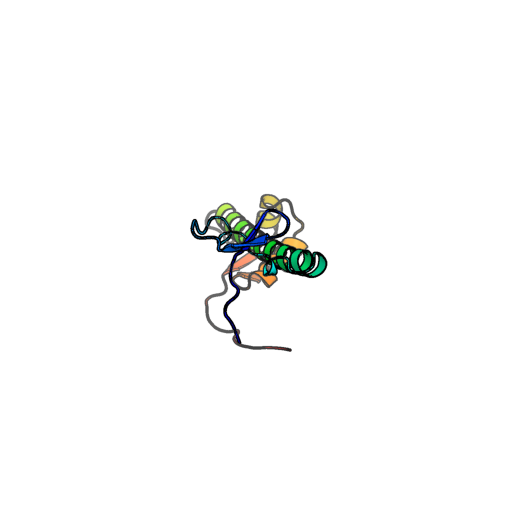 ASN A CA 1
ATOM 854 C C . ASN A 1 108 ? 6.891 1.806 25.989 1.00 48.78 108 ASN A C 1
ATOM 856 O O . ASN A 1 108 ? 5.747 1.608 26.378 1.00 48.78 108 ASN A O 1
ATOM 860 N N . GLU A 1 109 ? 7.700 0.869 25.501 1.00 48.28 109 GLU A N 1
ATOM 861 C CA . GLU A 1 109 ? 7.497 -0.587 25.518 1.00 48.28 109 GLU A CA 1
ATOM 862 C C . GLU A 1 109 ? 6.472 -1.189 24.532 1.00 48.28 109 GLU A C 1
ATOM 864 O O . GLU A 1 109 ? 5.281 -1.301 24.792 1.00 48.28 109 GLU A O 1
ATOM 869 N N . ASP A 1 110 ? 6.979 -1.632 23.375 1.00 44.84 110 ASP A N 1
ATOM 870 C CA . ASP A 1 110 ? 7.087 -3.076 23.102 1.00 44.84 110 ASP A CA 1
ATOM 871 C C . ASP A 1 110 ? 8.142 -3.301 22.004 1.00 44.84 110 ASP A C 1
ATOM 873 O O . ASP A 1 110 ? 7.874 -3.383 20.804 1.00 44.84 110 ASP A O 1
ATOM 877 N N . THR A 1 111 ? 9.406 -3.328 22.423 1.00 53.12 111 THR A N 1
ATOM 878 C CA . THR A 1 111 ? 10.419 -4.110 21.719 1.00 53.12 111 THR A CA 1
ATOM 879 C C . THR A 1 111 ? 10.281 -5.555 22.173 1.00 53.12 111 THR A C 1
ATOM 881 O O . THR A 1 111 ? 10.862 -5.933 23.185 1.00 53.12 111 THR A O 1
ATOM 884 N N . GLY A 1 112 ? 9.594 -6.373 21.379 1.00 47.09 112 GLY A N 1
ATOM 885 C CA . GLY A 1 112 ? 9.962 -7.777 21.229 1.00 47.09 112 GLY A CA 1
ATOM 886 C C . GLY A 1 112 ? 8.860 -8.798 21.476 1.00 47.09 112 GLY A C 1
ATOM 887 O O . GLY A 1 112 ? 8.611 -9.181 22.613 1.00 47.09 112 GLY A O 1
ATOM 888 N N . LYS A 1 113 ? 8.376 -9.390 20.376 1.00 44.50 113 LYS A N 1
ATOM 889 C CA . LYS A 1 113 ? 8.411 -10.844 20.100 1.00 44.50 113 LYS A CA 1
ATOM 890 C C . LYS A 1 113 ? 7.843 -11.113 18.695 1.00 44.50 113 LYS A C 1
ATOM 892 O O . LYS A 1 113 ? 6.725 -10.705 18.409 1.00 44.50 113 LYS A O 1
ATOM 897 N N . THR A 1 114 ? 8.708 -11.437 17.723 1.00 47.50 114 THR A N 1
ATOM 898 C CA . THR A 1 114 ? 9.053 -12.799 17.230 1.00 47.50 114 THR A CA 1
ATOM 899 C C . THR A 1 114 ? 7.984 -13.383 16.284 1.00 47.50 114 THR A C 1
ATOM 901 O O . THR A 1 114 ? 6.803 -13.145 16.476 1.00 47.50 114 THR A O 1
ATOM 904 N N . GLU A 1 115 ? 8.275 -14.108 15.201 1.00 41.62 115 GLU A N 1
ATOM 905 C CA . GLU A 1 115 ? 9.460 -14.873 14.789 1.00 41.62 115 GLU A CA 1
ATOM 906 C C . GLU A 1 115 ? 9.360 -15.216 13.283 1.00 41.62 115 GLU A C 1
ATOM 908 O O . GLU A 1 115 ? 8.255 -15.339 12.759 1.00 41.62 115 GLU A O 1
ATOM 913 N N . SER A 1 116 ? 10.544 -15.393 12.676 1.00 36.09 116 SER A N 1
ATOM 914 C CA . SER A 1 116 ? 10.924 -16.338 11.600 1.00 36.09 116 SER A CA 1
ATOM 915 C C . SER A 1 116 ? 10.229 -16.332 10.233 1.00 36.09 116 SER A C 1
ATOM 917 O O . SER A 1 116 ? 9.054 -16.732 10.112 1.00 36.09 116 SER A O 1
#

Sequence (116 aa):
KFAPVNLWFDYPVHIADESGALKDIQPEDERPPWQKGAAKNKKSAKDRKAERKAALEEAIEGSNFGEMPTVKDVAEYLGVSERTVRDRIKEHGGYDFEDGNICKKSKNEDTGKTES

Secondary structure (DSSP, 8-state):
-PPP--EEEETTEEEE-SS-TTTT--GGG---HHHHHHHHHHHHHHHHHHHHHHHHHHHHHHH-SSSPPBHHHHHHHHTS-HHHHHHHHHHH-SEEEETTEEEE--S---------